Protein AF-A0A2J4XZP0-F1 (afdb_monomer)

Structure (mmCIF, N/CA/C/O backbone):
data_AF-A0A2J4XZP0-F1
#
_entry.id   AF-A0A2J4XZP0-F1
#
loop_
_atom_site.group_PDB
_atom_site.id
_atom_site.type_symbol
_atom_site.label_atom_id
_atom_site.label_alt_id
_atom_site.label_comp_id
_atom_site.label_asym_id
_atom_site.label_entity_id
_atom_site.label_seq_id
_atom_site.pdbx_PDB_ins_code
_atom_site.Cartn_x
_atom_site.Cartn_y
_atom_site.Cartn_z
_atom_site.occupancy
_atom_site.B_iso_or_equiv
_atom_site.auth_seq_id
_atom_site.auth_comp_id
_atom_site.auth_asym_id
_atom_site.auth_atom_id
_atom_site.pdbx_PDB_model_num
ATOM 1 N N . MET A 1 1 ? 45.727 -28.453 -26.794 1.00 45.91 1 MET A N 1
ATOM 2 C CA . MET A 1 1 ? 44.998 -27.663 -27.815 1.00 45.91 1 MET A CA 1
ATOM 3 C C . MET A 1 1 ? 44.047 -26.720 -27.082 1.00 45.91 1 MET A C 1
ATOM 5 O O . MET A 1 1 ? 42.941 -27.119 -26.756 1.00 45.91 1 MET A O 1
ATOM 9 N N . SER A 1 2 ? 44.522 -25.530 -26.691 1.00 48.19 2 SER A N 1
ATOM 10 C CA . SER A 1 2 ? 43.776 -24.597 -25.827 1.00 48.19 2 SER A CA 1
ATOM 11 C C . SER A 1 2 ? 43.024 -23.561 -26.668 1.00 48.19 2 SER A C 1
ATOM 13 O O . SER A 1 2 ? 43.595 -22.956 -27.577 1.00 48.19 2 SER A O 1
ATOM 15 N N . GLY A 1 3 ? 41.721 -23.438 -26.412 1.00 61.56 3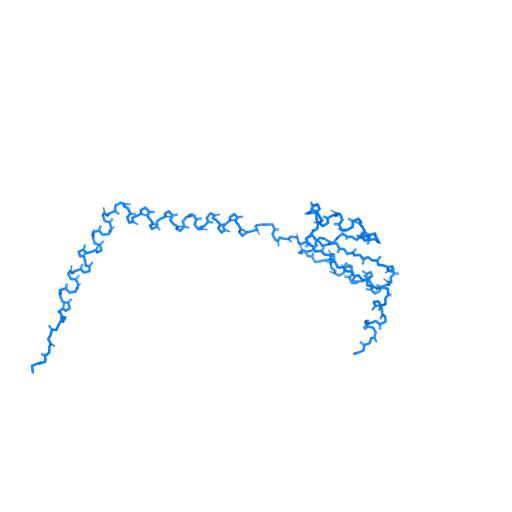 GLY A N 1
ATOM 16 C CA . GLY A 1 3 ? 40.748 -22.765 -27.263 1.00 61.56 3 GLY A CA 1
ATOM 17 C C . GLY A 1 3 ? 40.847 -21.240 -27.301 1.00 61.56 3 GLY A C 1
ATOM 18 O O . GLY A 1 3 ? 41.087 -20.570 -26.301 1.00 61.56 3 GLY A O 1
ATOM 19 N N . LYS A 1 4 ? 40.532 -20.677 -28.470 1.00 64.38 4 LYS A N 1
ATOM 20 C CA . LYS A 1 4 ? 40.021 -19.305 -28.598 1.00 64.38 4 LYS A CA 1
ATOM 21 C C . LYS A 1 4 ? 38.593 -19.374 -29.136 1.00 64.38 4 LYS A C 1
ATOM 23 O O . LYS A 1 4 ? 38.346 -19.087 -30.302 1.00 64.38 4 LYS A O 1
ATOM 28 N N . LEU A 1 5 ? 37.668 -19.816 -28.283 1.00 66.00 5 LEU A N 1
ATOM 29 C CA . LEU A 1 5 ? 36.245 -19.974 -28.617 1.00 66.00 5 LEU A CA 1
ATOM 30 C C . LEU A 1 5 ? 35.515 -18.626 -28.771 1.00 66.00 5 LEU A C 1
ATOM 32 O O . LEU A 1 5 ? 34.529 -18.553 -29.496 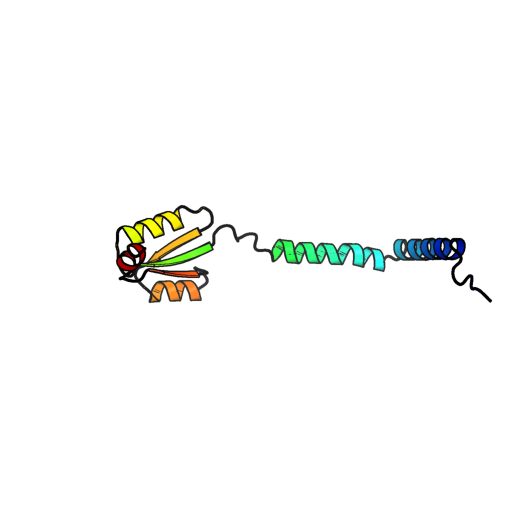1.00 66.00 5 LEU A O 1
ATOM 36 N N . LEU A 1 6 ? 36.026 -17.537 -28.184 1.00 69.31 6 LEU A N 1
ATOM 37 C CA . LEU A 1 6 ? 35.444 -16.197 -28.300 1.00 69.31 6 LEU A CA 1
ATOM 38 C C . LEU A 1 6 ? 36.481 -15.170 -28.771 1.00 69.31 6 LEU A C 1
ATOM 40 O O . LEU A 1 6 ? 37.512 -14.951 -28.139 1.00 69.31 6 LEU A O 1
ATOM 44 N N . SER A 1 7 ? 36.181 -14.491 -29.878 1.00 85.94 7 SER A N 1
ATOM 45 C CA . SER A 1 7 ? 36.918 -13.306 -30.320 1.00 85.94 7 SER A CA 1
ATOM 46 C C . SER A 1 7 ? 36.131 -12.063 -29.915 1.00 85.94 7 SER A C 1
ATOM 48 O O . SER A 1 7 ? 35.052 -11.822 -30.454 1.00 85.94 7 SER A O 1
ATOM 50 N N . TRP A 1 8 ? 36.687 -11.245 -29.017 1.00 86.56 8 TRP A N 1
ATOM 51 C CA . TRP A 1 8 ? 36.091 -9.977 -28.567 1.00 86.56 8 TRP A CA 1
ATOM 52 C C . TRP A 1 8 ? 35.647 -9.065 -29.716 1.00 86.56 8 TRP A C 1
ATOM 54 O O . TRP A 1 8 ? 34.601 -8.422 -29.644 1.00 86.56 8 TRP A O 1
ATOM 64 N N . ARG A 1 9 ? 36.396 -9.067 -30.825 1.00 88.25 9 ARG A N 1
ATOM 65 C CA . ARG A 1 9 ? 36.047 -8.319 -32.039 1.00 88.25 9 ARG A CA 1
ATOM 66 C C . ARG A 1 9 ? 34.757 -8.828 -32.689 1.00 88.25 9 ARG A C 1
ATOM 68 O O . ARG A 1 9 ? 33.959 -8.020 -33.150 1.00 88.25 9 ARG A O 1
ATOM 75 N N . ARG A 1 10 ? 34.542 -10.149 -32.714 1.00 86.69 10 ARG A N 1
ATOM 76 C CA . ARG A 1 10 ? 33.325 -10.764 -33.275 1.00 86.69 10 ARG A CA 1
ATOM 77 C C . ARG A 1 10 ? 32.120 -10.542 -32.371 1.00 86.69 10 ARG A C 1
ATOM 79 O O . ARG A 1 10 ? 31.064 -10.199 -32.879 1.00 86.69 10 ARG A O 1
ATOM 86 N N . VAL A 1 11 ? 32.295 -10.671 -31.056 1.00 88.88 11 VAL A N 1
ATOM 87 C CA . VAL A 1 11 ? 31.222 -10.412 -30.082 1.00 88.88 11 VAL A CA 1
ATOM 88 C C . VAL A 1 11 ? 30.761 -8.961 -30.173 1.00 88.88 11 VAL A C 1
ATOM 90 O O . VAL A 1 11 ? 29.574 -8.713 -30.332 1.00 88.88 11 VAL A O 1
ATOM 93 N N . ARG A 1 12 ? 31.692 -7.996 -30.193 1.00 90.38 12 ARG A N 1
ATOM 94 C CA . ARG A 1 12 ? 31.345 -6.577 -30.361 1.00 90.38 12 ARG A CA 1
ATOM 95 C C . ARG A 1 12 ? 30.622 -6.311 -31.683 1.00 90.38 12 ARG A C 1
ATOM 97 O O . ARG A 1 12 ? 29.641 -5.576 -31.693 1.00 90.38 12 ARG A O 1
ATOM 104 N N . ALA A 1 13 ? 31.085 -6.906 -32.783 1.00 89.81 13 ALA A N 1
ATOM 105 C CA . ALA A 1 13 ? 30.426 -6.767 -34.082 1.00 89.81 13 ALA A CA 1
ATOM 106 C C . ALA A 1 13 ? 29.003 -7.354 -34.077 1.00 89.81 13 ALA A C 1
ATOM 108 O O . ALA A 1 13 ? 28.094 -6.745 -34.639 1.00 89.81 13 ALA A O 1
ATOM 109 N N . LEU A 1 14 ? 28.803 -8.493 -33.407 1.00 90.62 14 LEU A N 1
ATOM 110 C CA . LEU A 1 14 ? 27.495 -9.124 -33.248 1.00 90.62 14 LEU A CA 1
ATOM 111 C C . LEU A 1 14 ? 26.562 -8.258 -32.395 1.00 90.62 14 LEU A C 1
ATOM 113 O O . LEU A 1 14 ? 25.474 -7.933 -32.850 1.00 90.62 14 LEU A O 1
ATOM 117 N N . CYS A 1 15 ? 27.009 -7.796 -31.222 1.00 91.06 15 CYS A N 1
ATOM 118 C CA . CYS A 1 15 ? 26.216 -6.911 -30.367 1.00 91.06 15 CYS A CA 1
ATOM 119 C C . CYS A 1 15 ? 25.783 -5.643 -31.110 1.00 91.06 15 CYS A C 1
ATOM 121 O O . CYS A 1 15 ? 24.615 -5.289 -31.067 1.00 91.06 15 CYS A O 1
ATOM 123 N N . VAL A 1 16 ? 26.686 -4.988 -31.851 1.00 93.25 16 VAL A N 1
ATOM 124 C CA . VAL A 1 16 ? 26.338 -3.787 -32.631 1.00 93.25 16 VAL A CA 1
ATOM 125 C C . VAL A 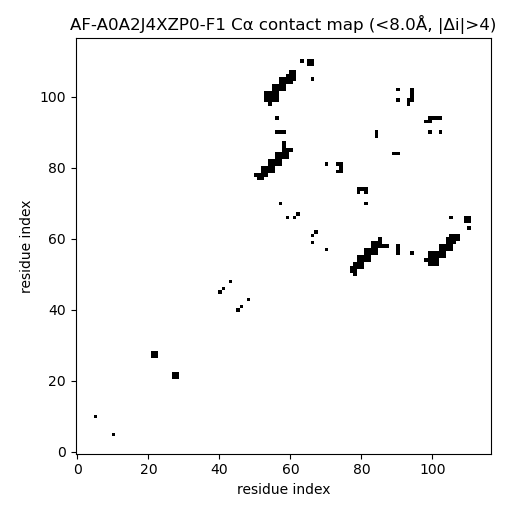1 16 ? 25.298 -4.094 -33.713 1.00 93.25 16 VAL A C 1
ATOM 127 O O . VAL A 1 16 ? 24.398 -3.282 -33.934 1.00 93.25 16 VAL A O 1
ATOM 130 N N . LYS A 1 17 ? 25.395 -5.251 -34.381 1.00 92.50 17 LYS A N 1
ATOM 131 C CA . LYS A 1 17 ? 24.410 -5.678 -35.382 1.00 92.50 17 LYS A CA 1
ATOM 132 C C . LYS A 1 17 ? 23.038 -5.895 -34.741 1.00 92.50 17 LYS A C 1
ATOM 134 O O . LYS A 1 17 ? 22.070 -5.297 -35.204 1.00 92.50 17 LYS A O 1
ATOM 139 N N . GLU A 1 18 ? 22.975 -6.687 -33.676 1.00 90.94 18 GLU A N 1
ATOM 140 C CA . GLU A 1 18 ? 21.725 -7.011 -32.982 1.00 90.94 18 GLU A CA 1
ATOM 141 C C . GLU A 1 18 ? 21.100 -5.763 -32.341 1.00 90.94 18 GLU A C 1
ATOM 143 O O . GLU A 1 18 ? 19.917 -5.509 -32.536 1.00 90.94 18 GLU A O 1
ATOM 148 N N . THR A 1 19 ? 21.881 -4.896 -31.681 1.00 88.25 19 THR A N 1
ATOM 149 C CA . THR A 1 19 ? 21.373 -3.619 -31.146 1.00 88.25 19 THR A CA 1
ATOM 150 C C . THR A 1 19 ? 20.787 -2.752 -32.256 1.00 88.25 19 THR A C 1
ATOM 152 O O . THR A 1 19 ? 19.701 -2.202 -32.099 1.00 88.25 19 THR A O 1
ATOM 155 N N . ARG A 1 20 ? 21.464 -2.637 -33.405 1.00 88.44 20 ARG A N 1
ATOM 156 C CA . ARG A 1 20 ? 20.953 -1.843 -34.531 1.00 88.44 20 ARG A CA 1
ATOM 157 C C . ARG A 1 20 ? 19.694 -2.458 -35.149 1.00 88.44 20 ARG A C 1
ATOM 159 O O . ARG A 1 20 ? 18.867 -1.712 -35.667 1.00 88.44 20 ARG A O 1
ATOM 166 N N . GLN A 1 21 ? 19.559 -3.782 -35.108 1.00 86.62 21 GLN A N 1
ATOM 167 C CA . GLN A 1 21 ? 18.372 -4.499 -35.563 1.00 86.62 21 GLN A CA 1
ATOM 168 C C . GLN A 1 21 ? 17.191 -4.262 -34.617 1.00 86.62 21 GLN A C 1
ATOM 170 O O . GLN A 1 21 ? 16.140 -3.843 -35.083 1.00 86.62 21 GLN A O 1
ATOM 175 N N . ILE A 1 22 ? 17.396 -4.403 -33.306 1.00 86.19 22 ILE A N 1
ATOM 176 C CA . ILE A 1 22 ? 16.383 -4.142 -32.271 1.00 86.19 22 ILE A CA 1
ATOM 177 C C . ILE A 1 22 ? 15.913 -2.682 -32.315 1.00 86.19 22 ILE A C 1
ATOM 179 O O . ILE A 1 22 ? 14.719 -2.416 -32.290 1.00 86.19 22 ILE A O 1
ATOM 183 N N . VAL A 1 23 ? 16.835 -1.719 -32.439 1.00 85.75 23 VAL A N 1
ATOM 184 C CA . VAL A 1 23 ? 16.493 -0.283 -32.491 1.00 85.75 23 VAL A CA 1
ATOM 185 C C . VAL A 1 23 ? 15.681 0.080 -33.740 1.00 85.75 23 VAL A C 1
ATOM 187 O O . VAL A 1 23 ? 14.881 1.011 -33.700 1.00 85.75 23 VAL A O 1
ATOM 190 N N . ARG A 1 24 ? 15.882 -0.622 -34.862 1.00 88.06 24 ARG A N 1
ATOM 191 C CA . ARG A 1 24 ? 15.122 -0.395 -36.105 1.00 88.06 24 ARG A CA 1
ATOM 192 C C . ARG A 1 24 ? 13.850 -1.229 -36.195 1.00 88.06 24 ARG A C 1
ATOM 194 O O . ARG A 1 24 ? 13.081 -1.012 -37.126 1.00 88.06 24 ARG A O 1
ATOM 201 N N . ASP A 1 25 ? 13.644 -2.168 -35.279 1.00 91.19 25 ASP A N 1
ATOM 202 C CA . ASP A 1 25 ? 12.456 -3.002 -35.244 1.00 91.19 25 ASP A CA 1
ATOM 203 C C . ASP A 1 25 ? 11.322 -2.260 -34.507 1.00 91.19 25 ASP A C 1
ATOM 205 O O . ASP A 1 25 ? 11.391 -2.070 -33.286 1.00 91.19 25 ASP A O 1
ATOM 209 N N . PRO A 1 26 ? 10.262 -1.825 -35.218 1.00 83.00 26 PRO A N 1
ATOM 210 C CA . PRO A 1 26 ? 9.162 -1.078 -34.614 1.00 83.00 26 PRO A CA 1
ATOM 211 C C . PRO A 1 26 ? 8.417 -1.880 -33.538 1.00 83.00 26 PRO A C 1
ATOM 213 O O . PRO A 1 26 ? 7.849 -1.281 -32.625 1.00 83.00 26 PRO A O 1
ATOM 216 N N . SER A 1 27 ? 8.446 -3.217 -33.594 1.00 88.31 27 SER A N 1
ATOM 217 C CA . SER A 1 27 ? 7.818 -4.065 -32.575 1.00 88.31 27 SER A CA 1
ATOM 218 C C . SER A 1 27 ? 8.563 -4.017 -31.235 1.00 88.31 27 SER A C 1
ATOM 220 O O . SER A 1 27 ? 7.940 -3.955 -30.175 1.00 88.31 27 SER A O 1
ATOM 222 N N . SER A 1 28 ? 9.897 -3.948 -31.279 1.00 87.94 28 SER A N 1
ATOM 223 C CA . SER A 1 28 ? 10.744 -3.817 -30.091 1.00 87.94 28 SER A CA 1
ATOM 224 C C . SER A 1 28 ? 10.515 -2.476 -29.391 1.00 87.94 28 SER A C 1
ATOM 226 O O . SER A 1 28 ? 10.406 -2.429 -28.165 1.00 87.94 28 SER A O 1
ATOM 228 N N . TRP A 1 29 ? 10.369 -1.390 -30.159 1.00 87.88 29 TRP A N 1
ATOM 229 C CA . TRP A 1 29 ? 10.045 -0.072 -29.605 1.00 87.88 29 TRP A CA 1
ATOM 230 C C . TRP A 1 29 ? 8.638 -0.034 -28.996 1.00 87.88 29 TRP A C 1
ATOM 232 O O . TRP A 1 29 ? 8.451 0.504 -27.904 1.00 87.88 29 TRP A O 1
ATOM 242 N N . LEU A 1 30 ? 7.666 -0.674 -29.656 1.00 92.31 30 LEU A N 1
ATOM 243 C CA . LEU A 1 30 ? 6.300 -0.794 -29.153 1.00 92.31 30 LEU A CA 1
ATOM 244 C C . LEU A 1 30 ? 6.272 -1.485 -27.786 1.00 92.31 30 LEU A C 1
ATOM 246 O O . LEU A 1 30 ? 5.717 -0.940 -26.841 1.00 92.31 30 LEU A O 1
ATOM 250 N N . ILE A 1 31 ? 6.903 -2.651 -27.652 1.00 92.12 31 ILE A N 1
ATOM 251 C CA . ILE A 1 31 ? 6.921 -3.412 -26.394 1.00 92.12 31 ILE A CA 1
ATOM 252 C C . ILE A 1 31 ? 7.628 -2.622 -25.283 1.00 92.12 31 ILE A C 1
ATOM 254 O O . ILE A 1 31 ? 7.116 -2.545 -24.164 1.00 92.12 31 ILE A O 1
ATOM 258 N N . ALA A 1 32 ? 8.768 -1.999 -25.600 1.00 91.19 32 ALA A N 1
ATOM 259 C CA . ALA A 1 32 ? 9.561 -1.220 -24.651 1.00 91.19 32 ALA A CA 1
ATOM 260 C C . ALA A 1 32 ? 8.813 -0.004 -24.077 1.00 91.19 32 ALA A C 1
ATOM 262 O O . ALA A 1 32 ? 9.135 0.431 -22.976 1.00 91.19 32 ALA A O 1
ATOM 263 N N . VAL A 1 33 ? 7.824 0.536 -24.794 1.00 93.25 33 VAL A N 1
ATOM 264 C CA . VAL A 1 33 ? 7.027 1.691 -24.351 1.00 93.25 33 VAL A CA 1
ATOM 265 C C . VAL A 1 33 ? 5.670 1.261 -23.793 1.00 93.25 33 VAL A C 1
ATOM 267 O O . VAL A 1 33 ? 5.266 1.712 -22.723 1.00 93.25 33 VAL A O 1
ATOM 270 N N . VAL A 1 34 ? 4.966 0.361 -24.479 1.00 95.31 34 VAL A N 1
ATOM 271 C CA . VAL A 1 34 ? 3.595 -0.034 -24.133 1.00 95.31 34 VAL A CA 1
ATOM 272 C C . VAL A 1 34 ? 3.546 -0.813 -22.826 1.00 95.31 34 VAL A C 1
ATOM 274 O O . VAL A 1 34 ? 2.681 -0.521 -22.006 1.00 95.31 34 VAL A O 1
ATOM 277 N N . ILE A 1 35 ? 4.463 -1.761 -22.589 1.00 95.06 35 ILE A N 1
ATOM 278 C CA . ILE A 1 35 ? 4.439 -2.550 -21.347 1.00 95.06 35 ILE A CA 1
ATOM 279 C C . ILE A 1 35 ? 4.649 -1.649 -20.120 1.00 95.06 35 ILE A C 1
ATOM 281 O O . ILE A 1 35 ? 3.805 -1.696 -19.223 1.00 95.06 35 ILE A O 1
ATOM 285 N N . PRO A 1 36 ? 5.692 -0.796 -20.050 1.00 94.06 36 PRO A N 1
ATOM 286 C CA . PRO A 1 36 ? 5.870 0.092 -18.904 1.00 94.06 36 PRO A CA 1
ATOM 287 C C . PRO A 1 36 ? 4.725 1.085 -18.716 1.00 94.06 36 PRO A C 1
ATOM 289 O O . PRO A 1 36 ? 4.344 1.343 -17.579 1.00 94.06 36 PRO A O 1
ATOM 292 N N . LEU A 1 37 ? 4.145 1.615 -19.799 1.00 95.50 37 LEU A N 1
ATOM 293 C CA . LEU A 1 37 ? 2.985 2.503 -19.698 1.00 95.50 37 LEU A CA 1
ATOM 294 C C . LEU A 1 37 ? 1.763 1.774 -19.147 1.00 95.50 37 LEU A C 1
ATOM 296 O O . LEU A 1 37 ? 1.114 2.279 -18.241 1.00 95.50 37 LEU A O 1
ATOM 300 N N . LEU A 1 38 ? 1.463 0.578 -19.648 1.00 94.12 38 LEU A N 1
ATOM 301 C CA . LEU A 1 38 ? 0.349 -0.233 -19.164 1.00 94.12 38 LEU A CA 1
ATOM 302 C C . LEU A 1 38 ? 0.543 -0.572 -17.679 1.00 94.12 38 LEU A C 1
ATOM 304 O O . LEU A 1 38 ? -0.386 -0.410 -16.891 1.00 94.12 38 LEU A O 1
ATOM 308 N N . LEU A 1 39 ? 1.762 -0.940 -17.272 1.00 92.44 39 LEU A N 1
ATOM 309 C CA . LEU A 1 39 ? 2.109 -1.132 -15.862 1.00 92.44 39 LEU A CA 1
ATOM 310 C C . LEU A 1 39 ? 1.923 0.152 -15.048 1.00 92.44 39 LEU A C 1
ATOM 312 O O . LEU A 1 39 ? 1.340 0.092 -13.973 1.00 92.44 39 LEU A O 1
ATOM 316 N N . LEU A 1 40 ? 2.352 1.311 -15.554 1.00 91.88 40 LEU A N 1
ATOM 317 C CA . LEU A 1 40 ? 2.130 2.602 -14.902 1.00 91.88 40 LEU A CA 1
ATOM 318 C C . LEU A 1 40 ? 0.637 2.907 -14.757 1.00 91.88 40 LEU A C 1
ATOM 320 O O . LEU A 1 40 ? 0.235 3.426 -13.727 1.00 91.88 40 LEU A O 1
ATOM 324 N N . PHE A 1 41 ? -0.194 2.579 -15.745 1.00 89.31 41 PHE A N 1
ATOM 325 C CA . PHE A 1 41 ? -1.641 2.768 -15.649 1.00 89.31 41 PHE A CA 1
ATOM 326 C C . PHE A 1 41 ? -2.275 1.798 -14.654 1.00 89.31 41 PHE A C 1
ATOM 328 O O . PHE A 1 41 ? -3.052 2.233 -13.811 1.00 89.31 41 PHE A O 1
ATOM 335 N N . ILE A 1 42 ? -1.919 0.509 -14.694 1.00 88.94 42 ILE A N 1
ATOM 336 C CA . ILE A 1 42 ? -2.415 -0.483 -13.731 1.00 88.94 42 ILE A CA 1
ATOM 337 C C . ILE A 1 42 ? -1.992 -0.111 -12.315 1.00 88.94 42 ILE A C 1
ATOM 339 O O . ILE A 1 42 ? -2.821 -0.142 -11.416 1.00 88.94 42 ILE A O 1
ATOM 343 N N . PHE A 1 43 ? -0.730 0.250 -12.095 1.00 83.00 43 PHE A N 1
ATOM 344 C CA . PHE A 1 43 ? -0.251 0.627 -10.771 1.00 83.00 43 PHE A CA 1
ATOM 345 C C . PHE A 1 43 ? -0.722 2.022 -10.370 1.00 83.00 43 PHE A C 1
ATOM 347 O O . PHE A 1 43 ? -1.122 2.211 -9.238 1.00 83.00 43 PHE A O 1
ATOM 354 N N . GLY A 1 44 ? -0.757 2.994 -11.271 1.00 81.69 44 GLY A N 1
ATOM 355 C CA . GLY A 1 44 ? -1.222 4.349 -10.975 1.00 81.69 44 GLY A CA 1
ATOM 356 C C . GLY A 1 44 ? -2.718 4.420 -10.673 1.00 81.69 44 GLY A C 1
ATOM 357 O O . GLY A 1 44 ? -3.133 5.200 -9.825 1.00 81.69 44 GLY A O 1
ATOM 358 N N . TYR A 1 45 ? -3.529 3.592 -11.334 1.00 76.75 45 TYR A N 1
ATOM 359 C CA . TYR A 1 45 ? -4.964 3.489 -11.065 1.00 76.75 45 TYR A CA 1
ATOM 360 C C . TYR A 1 45 ? -5.283 2.473 -9.956 1.00 76.75 45 TYR A C 1
ATOM 362 O O . TYR A 1 45 ? -6.152 2.708 -9.121 1.00 76.75 45 TYR A O 1
ATOM 370 N N . GLY A 1 46 ? -4.589 1.333 -9.945 1.00 70.31 46 GLY A N 1
ATOM 371 C CA . GLY A 1 46 ? -4.829 0.216 -9.030 1.00 70.31 46 GLY A CA 1
ATOM 372 C C . GLY A 1 46 ? -4.167 0.366 -7.661 1.00 70.31 46 GLY A C 1
ATOM 373 O O . GLY A 1 46 ? -4.695 -0.155 -6.677 1.00 70.31 46 GLY A O 1
ATOM 374 N N . ILE A 1 47 ? -3.065 1.117 -7.547 1.00 66.06 47 ILE A N 1
ATOM 375 C CA . ILE A 1 47 ? -2.542 1.576 -6.254 1.00 66.06 47 ILE A CA 1
ATOM 376 C C . ILE A 1 47 ? -3.417 2.748 -5.822 1.00 66.06 47 ILE A C 1
ATOM 378 O O . ILE A 1 47 ? -3.121 3.912 -6.055 1.00 66.06 47 ILE A O 1
ATOM 382 N N . ASN A 1 48 ? -4.551 2.369 -5.244 1.00 60.12 48 ASN A N 1
ATOM 383 C CA . ASN A 1 48 ? -5.438 3.118 -4.367 1.00 60.12 48 ASN A CA 1
ATOM 384 C C . ASN A 1 48 ? -4.928 4.529 -3.986 1.00 60.12 48 ASN A C 1
ATOM 386 O O . ASN A 1 48 ? -4.368 4.739 -2.910 1.00 60.12 48 ASN A O 1
ATOM 390 N N . LEU A 1 49 ? -5.181 5.517 -4.852 1.00 55.03 49 LEU A N 1
ATOM 391 C CA . LEU A 1 49 ? -5.019 6.949 -4.550 1.00 55.03 49 LEU A CA 1
ATOM 392 C C . LEU A 1 49 ? -5.966 7.423 -3.421 1.00 55.03 49 LEU A C 1
ATOM 394 O O . LEU A 1 49 ? -5.881 8.568 -2.990 1.00 55.03 49 LEU A O 1
ATOM 398 N N . ASP A 1 50 ? -6.833 6.537 -2.912 1.00 55.16 50 ASP A N 1
ATOM 399 C CA . ASP A 1 50 ? -7.777 6.745 -1.809 1.00 55.16 50 ASP A CA 1
ATOM 400 C C . ASP A 1 50 ? -7.452 5.849 -0.591 1.00 55.16 50 ASP A C 1
ATOM 402 O O . ASP A 1 50 ? -8.321 5.312 0.097 1.00 55.16 50 ASP A O 1
ATOM 406 N N . SER A 1 51 ? -6.160 5.642 -0.315 1.00 54.62 51 SER A N 1
ATOM 407 C CA . SER A 1 51 ? -5.692 5.121 0.979 1.00 54.62 51 SER A CA 1
ATOM 408 C C . SER A 1 51 ? -5.373 6.250 1.968 1.00 54.62 51 SER A C 1
ATOM 410 O O . SER A 1 51 ? -4.541 6.082 2.857 1.00 54.62 51 SER A O 1
ATOM 412 N N . SER A 1 52 ? -5.983 7.424 1.804 1.00 59.25 52 SER A N 1
ATOM 413 C CA . SER A 1 52 ? -5.770 8.558 2.705 1.00 59.25 52 SER A CA 1
ATOM 414 C C . SER A 1 52 ? -6.674 8.506 3.935 1.00 59.25 52 SER A C 1
ATOM 416 O O . SER A 1 52 ? -6.294 9.068 4.952 1.00 59.25 52 SER A O 1
ATOM 418 N N . LYS A 1 53 ? -7.818 7.805 3.891 1.00 68.75 53 LYS A N 1
ATOM 419 C CA . LYS A 1 53 ? -8.695 7.619 5.059 1.00 68.75 53 LYS A CA 1
ATOM 420 C C . LYS A 1 53 ? -9.240 6.195 5.136 1.00 68.75 53 LYS A C 1
ATOM 422 O O . LYS A 1 53 ? -10.125 5.798 4.378 1.00 68.75 53 LYS A O 1
ATOM 427 N N . LEU A 1 54 ? -8.717 5.410 6.069 1.00 74.25 54 LEU A N 1
ATOM 428 C CA . LEU A 1 54 ? -9.289 4.122 6.437 1.00 74.25 54 LEU A CA 1
ATOM 429 C C . LEU A 1 54 ? -10.598 4.372 7.188 1.00 74.25 54 LEU A C 1
ATOM 431 O O . LEU A 1 54 ? -10.584 4.867 8.310 1.00 74.25 54 LEU A O 1
ATOM 435 N N . ARG A 1 55 ? -11.729 4.024 6.568 1.00 83.12 55 ARG A N 1
ATOM 436 C CA . ARG A 1 55 ? -13.043 4.060 7.219 1.00 83.12 55 ARG A CA 1
ATOM 437 C C . ARG A 1 55 ? -13.162 2.884 8.178 1.00 83.12 55 ARG A C 1
ATOM 439 O O . ARG A 1 55 ? -13.250 1.734 7.732 1.00 83.12 55 ARG A O 1
ATOM 446 N N . VAL A 1 56 ? -13.137 3.166 9.472 1.00 85.06 56 VAL A N 1
ATOM 447 C CA . VAL A 1 56 ? -13.151 2.165 10.543 1.00 85.06 56 VAL A CA 1
ATOM 448 C C . VAL A 1 56 ? -14.427 2.342 11.355 1.00 85.06 56 VAL A C 1
ATOM 450 O O . VAL A 1 56 ? -14.708 3.428 11.844 1.00 85.06 56 VAL A O 1
ATOM 453 N N . GLY A 1 57 ? -15.212 1.281 11.513 1.00 87.19 57 GLY A N 1
ATOM 454 C CA . GLY A 1 57 ? -16.305 1.262 12.478 1.00 87.19 57 GLY A CA 1
ATOM 455 C C . GLY A 1 57 ? -15.773 0.905 13.861 1.00 87.19 57 GLY A C 1
ATOM 456 O O . GLY A 1 57 ? -15.043 -0.076 13.985 1.00 87.19 57 GLY A O 1
ATOM 457 N N . VAL A 1 58 ? -16.136 1.660 14.892 1.00 86.56 58 VAL A N 1
ATOM 458 C CA . VAL A 1 58 ? -15.824 1.337 16.286 1.00 86.56 58 VAL A CA 1
ATOM 459 C C . VAL A 1 58 ? -17.119 1.006 17.017 1.00 86.56 58 VAL A C 1
ATOM 461 O O . VAL A 1 58 ? -18.007 1.848 17.126 1.00 86.56 58 VAL A O 1
ATOM 464 N N . LEU A 1 59 ? -17.217 -0.236 17.494 1.00 86.31 59 LEU A N 1
ATOM 465 C CA . LEU A 1 59 ? -18.308 -0.707 18.336 1.00 86.31 59 LEU A CA 1
ATOM 466 C C . LEU A 1 59 ? -17.976 -0.407 19.797 1.00 86.31 59 LEU A C 1
ATOM 468 O O . LEU A 1 59 ? -17.028 -0.984 20.336 1.00 86.31 59 LEU A O 1
ATOM 472 N N . LEU A 1 60 ? -18.764 0.474 20.410 1.00 83.25 60 LEU A N 1
ATOM 473 C CA . LEU A 1 60 ? -18.649 0.839 21.819 1.00 83.25 60 LEU A CA 1
ATOM 474 C C . LEU A 1 60 ? -19.717 0.081 22.621 1.00 83.25 60 LEU A C 1
ATOM 476 O O . LEU A 1 60 ? -20.881 0.467 22.617 1.00 83.25 60 LEU A O 1
ATOM 480 N N . GLU A 1 61 ? -19.344 -1.019 23.281 1.00 78.12 61 GLU A N 1
ATOM 481 C CA . GLU A 1 61 ? -20.301 -1.794 24.095 1.00 78.12 61 GLU A CA 1
ATOM 482 C C . GLU A 1 61 ? -20.541 -1.154 25.474 1.00 78.12 61 GLU A C 1
ATOM 484 O 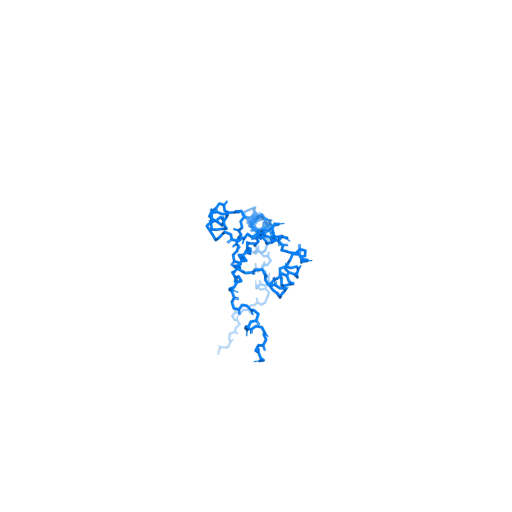O . GLU A 1 61 ? -21.603 -1.335 26.067 1.00 78.12 61 GLU A O 1
ATOM 489 N N . GLN A 1 62 ? -19.579 -0.366 25.967 1.00 75.50 62 GLN A N 1
ATOM 490 C CA . GLN A 1 62 ? -19.674 0.405 27.204 1.00 75.50 62 GLN A CA 1
ATOM 491 C C . GLN A 1 62 ? -18.985 1.766 27.032 1.00 75.50 62 GLN A C 1
ATOM 493 O O . GLN A 1 62 ? -17.885 1.852 26.492 1.00 75.50 62 GLN A O 1
ATOM 498 N N . GLN A 1 63 ? -19.638 2.837 27.494 1.00 70.50 63 GLN A N 1
ATOM 499 C CA . GLN A 1 63 ? -19.074 4.191 27.515 1.00 70.50 63 GLN A CA 1
ATOM 500 C C . GLN A 1 63 ? -18.221 4.372 28.775 1.00 70.50 63 GLN A C 1
ATOM 502 O O . GLN A 1 63 ? -18.701 4.889 29.781 1.00 70.50 63 GLN A O 1
ATOM 507 N N . SER A 1 64 ? -16.977 3.901 28.742 1.00 75.25 64 SER A N 1
ATOM 508 C CA . SER A 1 64 ? -15.974 4.246 29.753 1.00 75.25 64 SER A CA 1
ATOM 509 C C . SER A 1 64 ? -15.103 5.418 29.297 1.00 75.25 64 SER A C 1
ATOM 511 O O . SER A 1 64 ? -14.957 5.656 28.096 1.00 75.25 64 SER A O 1
ATOM 513 N N . GLU A 1 65 ? -14.514 6.158 30.245 1.00 76.81 65 GLU A N 1
ATOM 514 C CA . GLU A 1 65 ? -13.570 7.243 29.924 1.00 76.81 65 GLU A CA 1
ATOM 515 C C . GLU A 1 65 ? -12.389 6.730 29.090 1.00 76.81 65 GLU A C 1
ATOM 517 O O . GLU A 1 65 ? -11.991 7.372 28.121 1.00 76.81 65 GLU A O 1
ATOM 522 N N . GLU A 1 66 ? -11.882 5.539 29.402 1.00 76.69 66 GLU A N 1
ATOM 523 C CA . GLU A 1 66 ? -10.743 4.940 28.707 1.00 76.69 66 GLU A CA 1
ATOM 524 C C . GLU A 1 66 ? -11.094 4.495 27.275 1.00 76.69 66 GLU A C 1
ATOM 526 O O . GLU A 1 66 ? -10.302 4.681 26.346 1.00 76.69 66 GLU A O 1
ATOM 531 N N . ALA A 1 67 ? -12.302 3.959 27.056 1.00 77.88 67 ALA A N 1
ATOM 532 C CA . ALA A 1 67 ? -12.793 3.630 25.718 1.00 77.88 67 ALA A CA 1
ATOM 533 C C . ALA A 1 67 ? -13.006 4.891 24.863 1.00 77.88 67 ALA A C 1
ATOM 535 O O . ALA A 1 67 ? -12.694 4.891 23.669 1.00 77.88 67 ALA A O 1
ATOM 536 N N . LEU A 1 68 ? -13.509 5.974 25.464 1.00 80.38 68 LEU A N 1
ATOM 537 C CA . LEU A 1 68 ? -13.683 7.259 24.786 1.00 80.38 68 LEU A CA 1
ATOM 538 C C . LEU A 1 68 ? -12.336 7.893 24.418 1.00 80.38 68 LEU A C 1
ATOM 540 O O . LEU A 1 68 ? -12.183 8.364 23.292 1.00 80.38 68 LEU A O 1
ATOM 544 N N . ASP A 1 69 ? -11.344 7.852 25.309 1.00 82.12 69 ASP A N 1
ATOM 545 C CA . ASP A 1 69 ? -10.001 8.384 25.045 1.00 82.12 69 ASP A CA 1
ATOM 546 C C . ASP A 1 69 ? -9.295 7.637 23.895 1.00 82.12 69 ASP A C 1
ATOM 548 O O . ASP A 1 69 ? -8.711 8.239 22.984 1.00 82.12 69 ASP A O 1
ATOM 552 N N . PHE A 1 70 ? -9.452 6.310 23.844 1.00 80.88 70 PHE A N 1
ATOM 553 C CA . PHE A 1 70 ? -8.969 5.492 22.729 1.00 80.88 70 PHE A CA 1
ATOM 554 C C . PHE A 1 70 ? -9.623 5.879 21.392 1.00 80.88 70 PHE A C 1
ATOM 556 O O . PHE A 1 70 ? -8.951 6.014 20.364 1.00 80.88 70 PHE A O 1
ATOM 563 N N . VAL A 1 71 ? -10.938 6.102 21.396 1.00 83.25 71 VAL A N 1
ATOM 564 C CA . VAL A 1 71 ? -11.690 6.534 20.210 1.00 83.25 71 VAL A CA 1
ATOM 565 C C . VAL A 1 71 ? -11.291 7.939 19.763 1.00 83.25 71 VAL A C 1
ATOM 567 O O . VAL A 1 71 ? -11.134 8.178 18.561 1.00 83.25 71 VAL A O 1
ATOM 570 N N . HIS A 1 72 ? -11.079 8.863 20.698 1.00 81.94 72 HIS A N 1
ATOM 571 C CA . HIS A 1 72 ? -10.590 10.206 20.396 1.00 81.94 72 HIS A CA 1
ATOM 572 C C . HIS A 1 72 ? -9.199 10.169 19.762 1.00 81.94 72 HIS A C 1
ATOM 574 O O . HIS A 1 72 ? -8.966 10.844 18.758 1.00 81.94 72 HIS A O 1
ATOM 580 N N . THR A 1 73 ? -8.314 9.310 20.267 1.00 80.88 73 THR A N 1
ATOM 581 C CA . THR A 1 73 ? -6.983 9.096 19.687 1.00 80.88 73 THR A CA 1
ATOM 582 C C . THR A 1 73 ? -7.066 8.538 18.262 1.00 80.88 73 THR A C 1
ATOM 584 O O . THR A 1 73 ? -6.364 9.010 17.366 1.00 80.88 73 THR A O 1
ATOM 587 N N . MET A 1 74 ? -7.966 7.582 18.012 1.00 79.12 74 MET A N 1
ATOM 588 C CA . MET A 1 74 ? -8.205 7.028 16.672 1.00 79.12 74 MET A CA 1
ATOM 589 C C . MET A 1 74 ? -8.768 8.070 15.697 1.00 79.12 74 MET A C 1
ATOM 591 O O . MET A 1 74 ? -8.305 8.163 14.563 1.00 79.12 74 MET A O 1
ATOM 595 N N . THR A 1 75 ? -9.733 8.877 16.139 1.00 80.38 75 THR A N 1
ATOM 596 C CA . THR A 1 75 ? -10.396 9.903 15.312 1.00 80.38 75 THR A CA 1
ATOM 597 C C . THR A 1 75 ? -9.487 11.108 15.036 1.00 80.38 75 THR A C 1
ATOM 599 O O . THR A 1 75 ? -9.645 11.793 14.030 1.00 80.38 75 THR A O 1
ATOM 602 N N . GLY A 1 76 ? -8.505 11.365 15.906 1.00 76.94 76 GLY A N 1
ATOM 603 C CA . GLY A 1 76 ? -7.504 12.420 15.726 1.00 76.94 76 GLY A CA 1
ATOM 604 C C . GLY A 1 76 ? -6.443 12.114 14.662 1.00 76.94 76 GLY A C 1
ATOM 605 O O . GLY A 1 76 ? -5.688 13.007 14.274 1.00 76.94 76 GLY A O 1
ATOM 606 N N . SER A 1 77 ? -6.369 10.873 14.170 1.00 77.69 77 SER A N 1
ATOM 607 C CA . SER A 1 77 ? -5.423 10.486 13.123 1.00 77.69 77 SER A CA 1
ATOM 608 C C . SER A 1 77 ? -5.909 10.947 11.742 1.00 77.69 77 SER A C 1
ATOM 610 O O . SER A 1 77 ? -7.018 10.601 11.340 1.00 77.69 77 SER A O 1
ATOM 612 N N . PRO A 1 78 ? -5.078 11.635 10.934 1.00 77.06 78 PRO A N 1
ATOM 613 C CA . PRO A 1 78 ? -5.473 12.087 9.595 1.00 77.06 78 PRO A CA 1
ATOM 614 C C . PRO A 1 78 ? -5.736 10.933 8.614 1.00 77.06 78 PRO A C 1
ATOM 616 O O . PRO A 1 78 ? -6.273 11.165 7.532 1.00 77.06 78 PRO A O 1
ATOM 619 N N . TYR A 1 79 ? -5.361 9.707 8.995 1.00 75.38 79 TYR A N 1
ATOM 620 C CA . TYR A 1 79 ? -5.483 8.496 8.189 1.00 75.38 79 TYR A CA 1
ATOM 621 C C . TYR A 1 79 ? -6.701 7.636 8.538 1.00 75.38 79 TYR A C 1
ATOM 623 O O . TYR A 1 79 ? -6.930 6.625 7.871 1.00 75.38 79 TYR A O 1
ATOM 631 N N . ILE A 1 80 ? -7.463 7.987 9.578 1.00 80.88 80 ILE A N 1
ATOM 632 C CA . ILE A 1 80 ? -8.565 7.172 10.096 1.00 80.88 80 ILE A CA 1
ATOM 633 C C . ILE A 1 80 ? -9.840 8.008 10.107 1.00 80.88 80 ILE A C 1
ATOM 635 O O . ILE A 1 80 ? -9.885 9.103 10.653 1.00 80.88 80 ILE A O 1
ATOM 639 N N . ASP A 1 81 ? -10.887 7.469 9.496 1.00 83.62 81 ASP A N 1
ATOM 640 C CA . ASP A 1 81 ? -12.238 8.016 9.541 1.00 83.62 81 ASP A CA 1
ATOM 641 C C . ASP A 1 81 ? -13.092 7.065 10.386 1.00 83.62 81 ASP A C 1
ATOM 643 O O . ASP A 1 81 ? -13.550 6.020 9.910 1.00 83.62 81 ASP A O 1
ATOM 647 N N . ALA A 1 82 ? -13.177 7.360 11.685 1.00 84.88 82 ALA A N 1
ATOM 648 C CA . ALA A 1 82 ? -13.817 6.497 12.669 1.00 84.88 82 ALA A CA 1
ATOM 649 C C . ALA A 1 82 ? -15.327 6.782 12.757 1.00 84.88 82 ALA A C 1
ATOM 651 O O . ALA A 1 82 ? -15.746 7.905 13.019 1.00 84.88 82 ALA A O 1
ATOM 652 N N . THR A 1 83 ? -16.157 5.753 12.572 1.00 85.00 83 THR A N 1
ATOM 653 C CA . THR A 1 83 ? -17.611 5.801 12.799 1.00 85.00 83 THR A CA 1
ATOM 654 C C . THR A 1 83 ? -1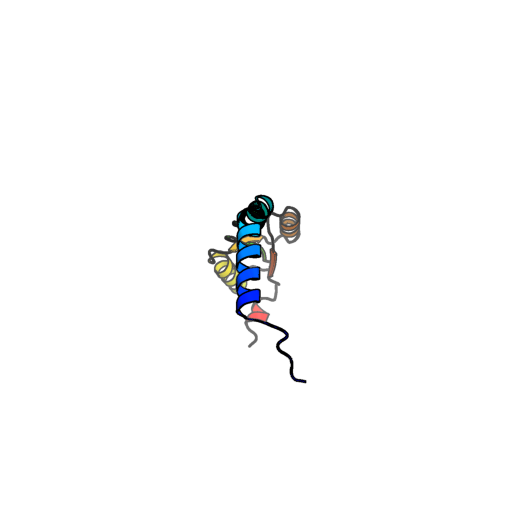7.943 5.055 14.083 1.00 85.00 83 THR A C 1
ATOM 656 O O . THR A 1 83 ? -17.719 3.849 14.163 1.00 85.00 83 THR A O 1
ATOM 659 N N . ILE A 1 84 ? -18.476 5.755 15.081 1.00 85.38 84 ILE A N 1
ATOM 660 C CA . ILE A 1 84 ? -18.789 5.190 16.398 1.00 85.38 84 ILE A CA 1
ATOM 661 C C . ILE A 1 84 ? -20.267 4.799 16.421 1.00 85.38 84 ILE A 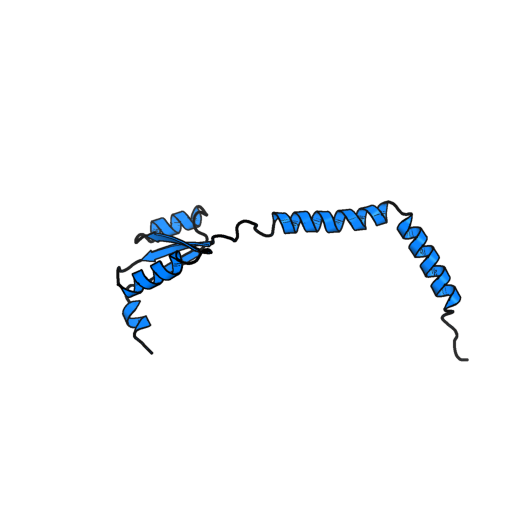C 1
ATOM 663 O O . ILE A 1 84 ? -21.121 5.618 16.088 1.00 85.38 84 ILE A O 1
ATOM 667 N N . SER A 1 85 ? -20.569 3.565 16.812 1.00 84.69 85 SER A N 1
ATOM 668 C CA . SER A 1 85 ? -21.939 3.112 1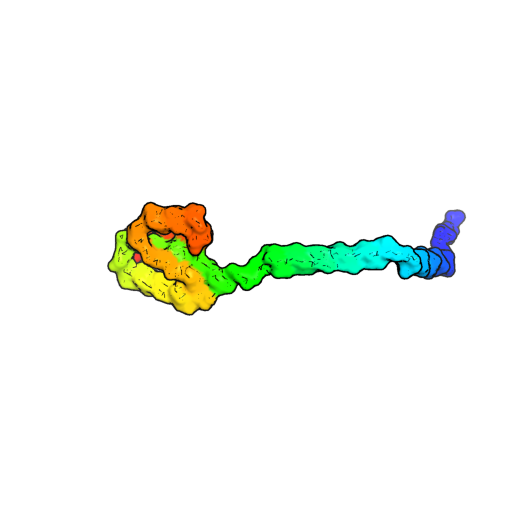7.079 1.00 84.69 85 SER A CA 1
ATOM 669 C C . SER A 1 85 ? -21.918 2.084 18.211 1.00 84.69 85 SER A C 1
ATOM 671 O O . SER A 1 85 ? -20.945 1.349 18.381 1.00 84.69 85 SER A O 1
ATOM 673 N N . ASP A 1 86 ? -22.976 2.045 19.011 1.00 85.25 86 ASP A N 1
ATOM 674 C CA . ASP A 1 86 ? -23.225 1.020 20.031 1.00 85.25 86 ASP A CA 1
ATOM 675 C C . ASP A 1 86 ? -23.944 -0.208 19.441 1.00 85.25 86 ASP A C 1
ATOM 677 O O . ASP A 1 86 ? -24.033 -1.270 20.062 1.00 85.25 86 ASP A O 1
ATOM 681 N N . ASN A 1 87 ? -24.416 -0.100 18.196 1.00 85.94 87 ASN A N 1
ATOM 682 C CA . ASN A 1 87 ? -25.160 -1.143 17.525 1.00 85.94 87 ASN A CA 1
ATOM 683 C C . ASN A 1 87 ? -24.262 -1.975 16.604 1.00 85.94 87 ASN A C 1
ATOM 685 O O . ASN A 1 87 ? -23.949 -1.621 15.462 1.00 85.94 87 ASN A O 1
ATOM 689 N N . ARG A 1 88 ? -23.923 -3.178 17.075 1.00 86.75 88 ARG A N 1
ATOM 690 C CA . ARG A 1 88 ? -23.159 -4.166 16.302 1.00 86.75 88 ARG A CA 1
ATOM 691 C C . ARG A 1 88 ? -23.785 -4.464 14.936 1.00 86.75 88 ARG A C 1
ATOM 693 O O . ARG A 1 88 ? -23.052 -4.616 13.962 1.00 86.75 88 ARG A O 1
ATOM 700 N N . GLN A 1 89 ? -25.111 -4.581 14.849 1.00 90.06 89 GLN A N 1
ATOM 701 C CA . GLN A 1 89 ? -25.778 -4.940 13.592 1.00 90.06 89 GLN A CA 1
ATOM 702 C C . GLN A 1 89 ? -25.643 -3.833 12.547 1.00 90.06 89 GLN A C 1
ATOM 704 O O . GLN A 1 89 ? -25.407 -4.125 11.377 1.00 90.06 89 GLN A O 1
ATOM 709 N N . GLU A 1 90 ? -25.735 -2.577 12.973 1.00 89.12 90 GLU A N 1
ATOM 710 C CA . GLU A 1 90 ? -25.580 -1.413 12.103 1.00 89.12 90 GLU A CA 1
ATOM 711 C C . GLU A 1 90 ? -24.167 -1.350 11.506 1.00 89.12 90 GLU A C 1
ATOM 713 O O . GLU A 1 90 ? -23.998 -1.212 10.294 1.00 89.12 90 GLU A O 1
ATOM 718 N N . LEU A 1 91 ? -23.136 -1.550 12.333 1.00 87.31 91 LEU A N 1
ATOM 719 C CA . LEU A 1 91 ? -21.747 -1.570 11.871 1.00 87.31 91 LEU A CA 1
ATOM 720 C C . LEU A 1 91 ? -21.472 -2.734 10.914 1.00 87.31 91 LEU A C 1
ATOM 722 O O . LEU A 1 91 ? -20.797 -2.559 9.899 1.00 87.31 91 LEU A O 1
ATOM 726 N N . VAL A 1 92 ? -22.040 -3.913 11.178 1.00 88.69 92 VAL A N 1
ATOM 727 C CA . VAL A 1 92 ? -21.942 -5.059 10.263 1.00 88.69 92 VAL A CA 1
ATOM 728 C C . VAL A 1 92 ? -22.619 -4.756 8.923 1.00 88.69 92 VAL A C 1
ATOM 730 O O . VAL A 1 92 ? -22.040 -5.055 7.878 1.00 88.69 92 VAL A O 1
ATOM 733 N N . GLN A 1 93 ? -23.789 -4.112 8.922 1.00 91.88 93 GLN A N 1
ATOM 734 C CA . GLN A 1 93 ? -24.449 -3.672 7.688 1.00 91.88 93 GLN A CA 1
ATOM 735 C C . GLN A 1 93 ? -23.608 -2.637 6.931 1.00 91.88 93 GLN A C 1
ATOM 737 O O . GLN A 1 93 ? -23.464 -2.731 5.713 1.00 91.88 93 GLN A O 1
ATOM 742 N N . MET A 1 94 ? -22.991 -1.683 7.633 1.00 87.38 94 MET A N 1
ATOM 743 C CA . MET A 1 94 ? -22.089 -0.702 7.023 1.00 87.38 94 MET A CA 1
ATOM 744 C C . MET A 1 94 ? -20.840 -1.349 6.416 1.00 87.38 94 MET A C 1
ATOM 746 O O . MET A 1 94 ? -20.377 -0.911 5.361 1.00 87.38 94 MET A O 1
ATOM 750 N N . MET A 1 95 ? -20.315 -2.404 7.042 1.00 87.94 95 MET A N 1
ATOM 751 C CA . MET A 1 95 ? -19.188 -3.176 6.519 1.00 87.94 95 MET A CA 1
ATOM 752 C C . MET A 1 95 ? -19.581 -3.946 5.255 1.00 87.94 95 MET A C 1
ATOM 754 O O . MET A 1 95 ? -18.872 -3.895 4.254 1.00 87.94 95 MET A O 1
ATOM 758 N N . GLN A 1 96 ? -20.748 -4.597 5.264 1.00 90.12 96 GLN A N 1
ATOM 759 C CA . GLN A 1 96 ? -21.294 -5.294 4.093 1.00 90.12 96 GLN A CA 1
ATOM 760 C C . GLN A 1 96 ? -21.593 -4.335 2.933 1.00 90.12 96 GLN A C 1
ATOM 762 O O . GLN A 1 96 ? -21.352 -4.669 1.777 1.00 90.12 96 GLN A O 1
ATOM 767 N N . ALA A 1 97 ? -22.063 -3.124 3.238 1.00 89.44 97 ALA A N 1
ATOM 768 C CA . ALA A 1 97 ? -22.299 -2.065 2.261 1.00 89.44 97 ALA A CA 1
ATOM 769 C C . ALA A 1 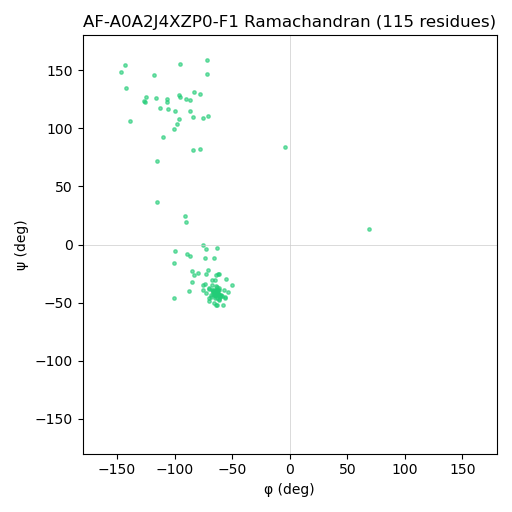97 ? -21.006 -1.386 1.760 1.00 89.44 97 ALA A C 1
ATOM 771 O O . ALA A 1 97 ? -21.082 -0.449 0.964 1.00 89.44 97 ALA A O 1
ATOM 772 N N . GLY A 1 98 ? -19.825 -1.796 2.244 1.00 83.31 98 GLY A N 1
ATOM 773 C CA . GLY A 1 98 ? -18.533 -1.210 1.876 1.00 83.31 98 GLY A CA 1
ATOM 774 C C . GLY A 1 98 ? -18.314 0.219 2.389 1.00 83.31 98 GLY A C 1
ATOM 775 O O . GLY A 1 98 ? -17.399 0.905 1.930 1.00 83.31 98 GLY A O 1
ATOM 776 N N . ARG A 1 99 ? -19.148 0.693 3.326 1.00 84.62 99 ARG A N 1
ATOM 777 C CA . ARG A 1 99 ? -19.016 2.025 3.936 1.00 84.62 99 ARG A CA 1
ATOM 778 C C . ARG A 1 99 ? -17.871 2.076 4.939 1.00 84.62 99 ARG A C 1
ATOM 780 O O . ARG A 1 99 ? -17.187 3.090 4.990 1.00 84.62 99 ARG A O 1
ATOM 787 N N . ILE A 1 100 ? -17.625 0.984 5.659 1.00 87.50 100 ILE A N 1
ATOM 788 C CA . ILE A 1 100 ? -16.437 0.789 6.500 1.00 87.50 100 ILE A CA 1
ATOM 789 C C . ILE A 1 100 ? -15.626 -0.402 5.979 1.00 87.50 100 ILE A C 1
ATOM 791 O O . ILE A 1 100 ? -16.192 -1.364 5.464 1.00 87.50 100 ILE A O 1
ATOM 795 N N . ARG A 1 101 ? -14.296 -0.333 6.092 1.00 83.38 101 ARG A N 1
ATOM 796 C CA . ARG A 1 101 ? -13.374 -1.407 5.672 1.00 83.38 101 ARG A CA 1
ATOM 797 C C . ARG A 1 101 ? -12.871 -2.255 6.841 1.00 83.38 101 ARG A C 1
ATOM 799 O O . ARG A 1 101 ? -12.348 -3.339 6.612 1.00 83.38 101 ARG A O 1
ATOM 806 N N . ALA A 1 102 ? -13.020 -1.770 8.070 1.00 83.06 102 ALA A N 1
ATOM 807 C CA . ALA A 1 102 ? -12.616 -2.472 9.282 1.00 83.06 102 ALA A CA 1
ATOM 808 C C . ALA A 1 102 ? -13.609 -2.212 10.419 1.00 83.06 102 ALA A C 1
ATOM 810 O O . ALA A 1 102 ? -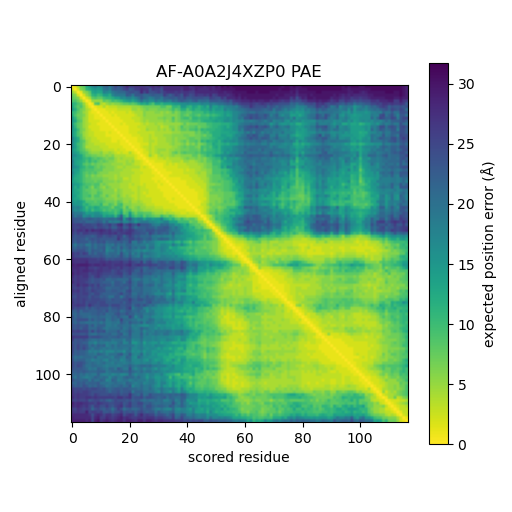14.267 -1.171 10.440 1.00 83.06 102 ALA A O 1
ATOM 811 N N . LEU A 1 103 ? -13.683 -3.153 11.360 1.00 87.31 103 LEU A N 1
ATOM 812 C CA . LEU A 1 103 ? -14.496 -3.070 12.569 1.00 87.31 103 LEU A CA 1
ATOM 813 C C . LEU A 1 103 ? -13.602 -3.302 13.791 1.00 87.31 103 LEU A C 1
ATOM 815 O O . LEU A 1 103 ? -12.968 -4.349 13.901 1.00 87.31 103 LEU A O 1
ATOM 819 N N . VAL A 1 104 ? -13.576 -2.347 14.714 1.00 86.19 104 VAL A N 1
ATOM 820 C CA . VAL A 1 104 ? -12.907 -2.451 16.014 1.00 86.19 104 VAL A CA 1
ATOM 821 C C . VAL A 1 104 ? -13.988 -2.599 17.073 1.00 86.19 104 VAL A C 1
ATOM 823 O O . VAL A 1 104 ? -14.909 -1.795 17.130 1.00 86.19 104 VAL A O 1
ATOM 826 N N . THR A 1 105 ? -13.918 -3.647 17.890 1.00 85.44 105 THR A N 1
ATOM 827 C CA . THR A 1 105 ? -14.860 -3.854 18.998 1.00 85.44 105 THR A CA 1
ATOM 828 C C . THR A 1 105 ? -14.164 -3.557 20.314 1.00 85.44 105 THR A C 1
ATOM 830 O O . THR A 1 105 ? -13.157 -4.195 20.617 1.00 85.44 105 THR A O 1
ATOM 833 N N . LEU A 1 106 ? -14.711 -2.616 21.082 1.00 83.00 106 LEU A N 1
ATOM 834 C CA . LEU A 1 106 ? -14.273 -2.317 22.439 1.00 83.00 106 LEU A CA 1
ATOM 835 C C . LEU A 1 106 ? -15.176 -3.082 23.419 1.00 83.00 106 LEU A C 1
ATOM 837 O O . LEU A 1 106 ? -16.359 -2.749 23.527 1.00 83.00 106 LEU A O 1
ATOM 841 N N . PRO A 1 107 ? -14.656 -4.140 24.071 1.00 76.75 107 PRO A N 1
ATOM 842 C CA . PRO A 1 107 ? -15.441 -4.961 24.983 1.00 76.75 107 PRO A CA 1
ATOM 843 C C . PRO A 1 107 ? -15.741 -4.217 26.287 1.00 76.75 107 PRO A C 1
ATOM 845 O O . PRO A 1 107 ? -14.987 -3.342 26.695 1.00 76.75 107 PRO A O 1
ATOM 848 N N . VAL A 1 108 ? -16.782 -4.647 26.997 1.00 75.06 108 VAL A N 1
ATOM 849 C CA . VAL A 1 108 ? -17.188 -4.089 28.305 1.00 75.06 108 VAL A CA 1
ATOM 850 C C . VAL A 1 108 ? -16.077 -4.104 29.372 1.00 75.06 108 VAL A C 1
ATOM 852 O O . VAL A 1 108 ? -15.998 -3.214 30.208 1.00 75.06 108 VAL A O 1
ATOM 855 N N . ASP A 1 109 ? -15.150 -5.065 29.309 1.00 76.31 109 ASP A N 1
ATOM 856 C CA . ASP A 1 109 ? -14.024 -5.175 30.252 1.00 76.31 109 ASP A CA 1
ATOM 857 C C . ASP A 1 109 ? -12.765 -4.416 29.793 1.00 76.31 109 ASP A C 1
ATOM 859 O O . ASP A 1 109 ? -11.656 -4.764 30.209 1.00 76.31 109 ASP A O 1
ATOM 863 N N . PHE A 1 110 ? -12.893 -3.456 28.871 1.00 74.31 110 PHE A N 1
ATOM 864 C CA . PHE A 1 110 ? -11.744 -2.743 28.304 1.00 74.31 110 PHE A CA 1
ATOM 865 C C . PHE A 1 110 ? -10.888 -2.091 29.396 1.00 74.31 110 PHE A C 1
ATOM 867 O O . PHE A 1 110 ? -9.679 -2.326 29.432 1.00 74.31 110 PHE A O 1
ATOM 874 N N . ASP A 1 111 ? -11.527 -1.419 30.353 1.00 71.50 111 ASP A N 1
ATOM 875 C CA . ASP A 1 111 ? -10.818 -0.697 31.413 1.00 71.50 111 ASP A CA 1
ATOM 876 C C . ASP A 1 111 ? -10.020 -1.641 32.322 1.00 71.50 111 ASP A C 1
ATOM 878 O O . ASP A 1 111 ? -8.836 -1.459 32.611 1.00 71.50 111 ASP A O 1
ATOM 882 N N . GLN A 1 112 ? -10.645 -2.759 32.703 1.00 73.31 112 GLN A N 1
ATOM 883 C CA . GLN A 1 112 ? -10.004 -3.788 33.525 1.00 73.31 112 GLN A CA 1
ATOM 884 C C . GLN A 1 112 ? -8.818 -4.456 32.817 1.00 73.31 112 GLN A C 1
ATOM 886 O O . GLN A 1 112 ? -7.926 -4.999 33.475 1.00 73.31 112 GLN A O 1
ATOM 891 N N . LYS A 1 113 ? -8.820 -4.473 31.480 1.00 71.69 113 LYS A N 1
ATOM 892 C CA . LYS A 1 113 ? -7.735 -5.036 30.671 1.00 71.69 113 LYS A CA 1
ATOM 893 C C . LYS A 1 113 ? -6.604 -4.039 30.446 1.00 71.69 113 LYS A C 1
ATOM 895 O O . LYS A 1 113 ? -5.464 -4.486 30.393 1.00 71.69 113 LYS A O 1
ATOM 900 N N . MET A 1 114 ? -6.890 -2.740 30.354 1.00 70.62 114 MET A N 1
ATOM 901 C CA . MET A 1 114 ? -5.861 -1.697 30.267 1.00 70.62 114 MET A CA 1
ATOM 902 C C . MET A 1 114 ? -5.145 -1.458 31.598 1.00 70.62 114 MET A C 1
ATOM 904 O O . MET A 1 114 ? -3.941 -1.226 31.611 1.00 70.62 114 MET A O 1
ATOM 908 N N . ALA A 1 115 ? -5.850 -1.586 32.723 1.00 73.44 115 ALA A N 1
ATOM 909 C CA . ALA A 1 115 ? -5.272 -1.423 34.057 1.00 73.44 115 ALA A CA 1
ATOM 910 C C . ALA A 1 115 ? -4.358 -2.586 34.509 1.00 73.44 115 ALA A C 1
ATOM 912 O O . ALA A 1 115 ? -3.784 -2.532 35.600 1.00 73.44 115 ALA A O 1
ATOM 913 N N . ARG A 1 116 ? -4.229 -3.661 33.715 1.00 67.88 116 ARG A N 1
ATOM 914 C CA . ARG A 1 116 ? -3.328 -4.785 34.016 1.00 67.88 116 ARG A CA 1
ATOM 915 C C . ARG A 1 116 ? -1.939 -4.536 33.395 1.00 67.88 116 ARG A C 1
ATOM 917 O O . ARG A 1 116 ? -1.886 -4.298 32.192 1.00 67.88 116 ARG A O 1
ATOM 924 N N . PRO A 1 117 ? -0.849 -4.585 34.190 1.00 58.25 117 PRO A N 1
ATOM 925 C CA . PRO A 1 117 ? 0.520 -4.344 33.723 1.00 58.25 117 PRO A CA 1
ATOM 926 C C . PRO A 1 117 ? 1.066 -5.451 32.813 1.00 58.25 117 PRO A C 1
ATOM 928 O O . PRO A 1 117 ? 0.577 -6.603 32.906 1.00 58.25 117 PRO A O 1
#

InterPro domains:
  IPR051449 ABC-2 integral membrane transporter component [PTHR30294] (11-115)

Sequence (117 aa):
MSGKLLSWRRVRALCVKETRQIVRDPSSWLIAVVIPLLLLFIFGYGINLDSSKLRVGVLLEQQSEEALDFVHTMTGSPYIDATISDNRQELVQMMQAGRIRALVTLPVDFDQKMARP

Secondary structure (DSSP, 8-state):
-------HHHHHHHHHHHHHHHHH-HHHHHHHHHHHHHHHHHHHHHS-TT-S-EEEEEEESS--HHHHHHHHHHHTSTTEEEEEES-HHHHHHHHHTTS-SEEEEE-TTHHHHHT--

Radius of gyration: 30.17 Å; Cα contacts (8 Å, |Δi|>4): 108; chains: 1; bounding box: 71×40×70 Å

Organism: NCBI:txid1134687

Mean predicted aligned error: 12.64 Å

pLDDT: mean 81.35, std 10.4, range [45.91, 95.5]

Solvent-accessible surface area (backbone atoms only — not comparable to full-atom values): 6821 Å² total; per-residue (Å²): 139,86,82,79,90,74,53,69,71,56,53,53,53,47,52,54,50,51,52,55,49,47,75,69,32,68,67,53,54,46,52,69,50,49,52,59,49,51,50,48,49,50,46,63,65,65,52,56,88,72,74,55,51,49,31,29,30,36,35,46,71,46,95,43,73,65,56,50,52,54,49,51,57,49,50,69,35,85,50,34,44,64,45,79,41,68,49,64,68,60,50,51,49,34,39,75,70,64,68,22,85,45,79,47,77,46,57,76,61,46,62,72,57,68,74,52,132

Foldseek 3Di:
DDDPPDDPVVVVVVVVVVVVVLVPDVVNVCCVPVVVVVVCCCCVVVVPPPQQEQEEEEADCDDDPVSVVVQVVQCPDRRYDYHYDNDPVVVVVCCVVVVHVYYHYQDPCNVVVVPDD

Nearest PDB structures (foldseek):
  7bg0-assembly2_E  TM=4.258E-01  e=1.720E+00  Escherichia coli K-12
  3grf-assembly1_A  TM=5.195E-01  e=4.905E+00  Giardia duodenalis
  8vc9-assembly3_E  TM=6.247E-01  e=8.283E+00  Leptospira interrogans serovar Copenhageni
  7d98-assembly1_A  TM=3.226E-01  e=2.094E+00  Cupriavidus necator